Protein AF-A0A453AW70-F1 (afdb_monomer_lite)

Sequence (95 aa):
AAKVLQLRSADGKVLVAPAWDYRPTAAQSLPLEMRVPSRALERVLQYWTKHSLAKATGESRGSLARWDADFHRRLEEDGLAKEVLQLLTKISSVL

Radius of gyration: 13.95 Å; chains: 1; bounding box: 25×37×32 Å

Organism: Aegilops tauschii subsp. strangulata (NCBI:txid200361)

Foldseek 3Di:
DFDWAWAAEPVGDIDIAGCVPPDPDPVPPDHHYDDHHPVLVVLLRVLVVVVVVCVVVVPDPVVNVVVVVVSLVVCVVVVNNVVNVVVNVVVVVVD

pLDDT: mean 82.93, std 14.59, range [46.41, 97.69]

Structure (mmCIF, N/CA/C/O backbone):
data_AF-A0A453AW70-F1
#
_entry.id   AF-A0A453AW70-F1
#
loop_
_atom_site.group_PDB
_atom_site.id
_atom_site.type_symbol
_atom_site.label_atom_id
_atom_site.label_alt_id
_atom_site.label_comp_id
_atom_site.label_asym_id
_atom_site.label_entity_id
_atom_site.label_seq_id
_atom_site.pdbx_PDB_ins_code
_atom_site.Cartn_x
_atom_site.Cartn_y
_atom_site.Cartn_z
_atom_site.occupancy
_atom_site.B_iso_or_equiv
_atom_site.auth_seq_id
_atom_site.auth_comp_id
_atom_site.auth_asym_id
_atom_site.auth_atom_id
_atom_site.pdbx_PDB_model_num
ATOM 1 N N . ALA A 1 1 ? -5.952 -21.588 -2.787 1.00 47.44 1 ALA A N 1
ATOM 2 C CA . ALA A 1 1 ? -6.785 -20.401 -2.509 1.00 47.44 1 ALA A CA 1
ATOM 3 C C . ALA A 1 1 ? -5.866 -19.236 -2.172 1.00 47.44 1 ALA A C 1
ATOM 5 O O . ALA A 1 1 ? -5.021 -19.404 -1.296 1.00 47.44 1 ALA A O 1
ATOM 6 N N . ALA A 1 2 ? -5.973 -18.110 -2.883 1.00 50.09 2 ALA A N 1
ATOM 7 C CA . ALA A 1 2 ? -5.257 -16.894 -2.509 1.00 50.09 2 ALA A CA 1
ATOM 8 C C . ALA A 1 2 ? -5.765 -16.460 -1.129 1.00 50.09 2 ALA A C 1
ATOM 10 O O 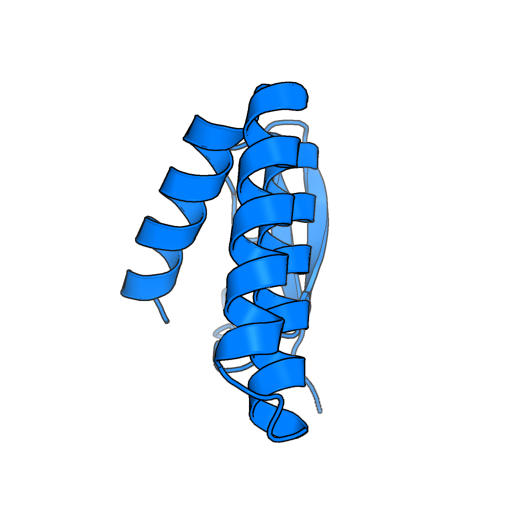. ALA A 1 2 ? -6.959 -16.218 -0.955 1.00 50.09 2 ALA A O 1
ATOM 11 N N . LYS A 1 3 ? -4.884 -16.464 -0.127 1.00 70.44 3 LYS A N 1
ATOM 12 C CA . LYS A 1 3 ? -5.225 -15.949 1.197 1.00 70.44 3 LYS A CA 1
ATOM 13 C C . LYS A 1 3 ? -5.171 -14.428 1.110 1.00 70.44 3 LYS A C 1
ATOM 15 O O . LYS A 1 3 ? -4.265 -13.876 0.492 1.00 70.44 3 LYS A O 1
ATOM 20 N N . VAL A 1 4 ? -6.175 -13.767 1.663 1.00 75.00 4 VAL A N 1
ATOM 21 C CA . VAL A 1 4 ? -6.226 -12.308 1.756 1.00 75.00 4 VAL A CA 1
ATOM 22 C C . VAL A 1 4 ? -5.751 -11.877 3.138 1.00 75.00 4 VAL A C 1
ATOM 24 O O . VAL A 1 4 ? -5.938 -12.603 4.114 1.00 75.00 4 VAL A O 1
ATOM 27 N N . LEU A 1 5 ? -5.129 -10.707 3.213 1.00 80.19 5 LEU A N 1
ATOM 28 C CA . LEU A 1 5 ? -4.708 -10.049 4.441 1.00 80.19 5 LEU A CA 1
ATOM 29 C C . LEU A 1 5 ? -5.630 -8.853 4.690 1.00 80.19 5 LEU A C 1
ATOM 31 O O . LEU A 1 5 ? -5.828 -8.027 3.801 1.00 80.19 5 LEU A O 1
ATOM 35 N N . GLN A 1 6 ? -6.198 -8.757 5.889 1.00 85.31 6 GLN A N 1
ATOM 36 C CA . GLN A 1 6 ? -7.001 -7.607 6.302 1.00 85.31 6 GLN A CA 1
ATOM 37 C C . GLN A 1 6 ? -6.127 -6.637 7.095 1.00 85.31 6 GLN A C 1
ATOM 39 O O . GLN A 1 6 ? -5.440 -7.053 8.022 1.00 85.31 6 GLN A O 1
ATOM 44 N N . LEU A 1 7 ? -6.159 -5.355 6.739 1.00 86.56 7 LEU A N 1
ATOM 45 C CA . LEU A 1 7 ? -5.391 -4.279 7.363 1.00 86.56 7 LEU A CA 1
ATOM 46 C C . LEU A 1 7 ? -6.365 -3.239 7.911 1.00 86.56 7 LEU A C 1
ATOM 48 O O . LEU A 1 7 ? -7.106 -2.648 7.129 1.00 86.56 7 LEU A O 1
ATOM 52 N N . ARG A 1 8 ? -6.388 -2.998 9.224 1.00 89.88 8 ARG A N 1
ATOM 53 C CA . ARG A 1 8 ? -7.223 -1.939 9.811 1.00 89.88 8 ARG A CA 1
ATOM 54 C C . ARG A 1 8 ? -6.414 -0.663 9.962 1.00 89.88 8 ARG A C 1
ATOM 56 O O . ARG A 1 8 ? -5.398 -0.672 10.638 1.00 89.88 8 ARG A O 1
ATOM 63 N N . SER A 1 9 ? -6.861 0.420 9.348 1.00 91.62 9 SER A N 1
ATOM 64 C CA . SER A 1 9 ? -6.252 1.741 9.464 1.00 91.62 9 SER A CA 1
ATOM 65 C C . SER A 1 9 ? -6.551 2.421 10.803 1.00 91.62 9 SER A C 1
ATOM 67 O O . SER A 1 9 ? -7.478 2.040 11.517 1.00 91.62 9 SER A O 1
ATOM 69 N N . ALA A 1 10 ? -5.812 3.488 11.110 1.00 90.25 10 ALA A N 1
ATOM 70 C CA . ALA A 1 10 ? -6.005 4.288 12.320 1.00 90.25 10 ALA A CA 1
ATOM 71 C C . ALA A 1 10 ? -7.378 4.985 12.371 1.00 90.25 10 ALA A C 1
ATOM 73 O O . ALA A 1 10 ? -7.926 5.190 13.449 1.00 90.25 10 ALA A O 1
ATOM 74 N N . ASP A 1 11 ? -7.954 5.314 11.212 1.00 92.69 11 ASP A N 1
ATOM 75 C CA . ASP A 1 11 ? -9.324 5.822 11.055 1.00 92.69 11 ASP A CA 1
ATOM 76 C C . ASP A 1 11 ? -10.390 4.704 11.054 1.00 92.69 11 ASP A C 1
ATOM 78 O O . ASP A 1 11 ? -11.558 4.958 10.776 1.00 92.69 11 ASP A O 1
ATOM 82 N N . GLY A 1 12 ? -10.009 3.460 11.374 1.00 89.81 12 GLY A N 1
ATOM 83 C CA . GLY A 1 12 ? -10.917 2.326 11.568 1.00 89.81 12 GLY A CA 1
ATOM 84 C C . GLY A 1 12 ? -11.360 1.614 10.287 1.00 89.81 12 GLY A C 1
ATOM 85 O O . GLY A 1 12 ? -12.104 0.634 10.359 1.00 89.81 12 GLY A O 1
ATOM 86 N N . LYS A 1 13 ? -10.895 2.054 9.112 1.00 93.19 13 LYS A N 1
ATOM 87 C CA . LYS A 1 13 ? -11.221 1.431 7.824 1.00 93.19 13 LYS A CA 1
ATOM 88 C C . LYS A 1 13 ? -10.412 0.151 7.637 1.00 93.19 13 LYS A C 1
ATOM 90 O O . LYS A 1 13 ? -9.199 0.130 7.819 1.00 93.19 13 LYS A O 1
ATOM 95 N N . VAL A 1 14 ? -11.078 -0.924 7.226 1.00 90.19 14 VAL A N 1
ATOM 96 C CA . VAL A 1 14 ? -10.414 -2.193 6.903 1.00 90.19 14 VAL A CA 1
ATOM 97 C C . VAL A 1 14 ? -10.176 -2.275 5.400 1.00 90.19 14 VAL A C 1
ATOM 99 O O . VAL A 1 14 ? -11.115 -2.204 4.610 1.00 90.19 14 VAL A O 1
ATOM 102 N N . LEU A 1 15 ? -8.914 -2.434 5.012 1.00 88.88 15 LEU A N 1
ATOM 103 C CA . LEU A 1 15 ? -8.482 -2.679 3.641 1.00 88.88 15 LEU A CA 1
ATOM 104 C C . LEU A 1 15 ? -8.099 -4.145 3.465 1.00 88.88 15 LEU A C 1
ATOM 106 O O . LEU A 1 15 ? -7.580 -4.777 4.384 1.00 88.88 15 LEU A O 1
ATOM 110 N N . VAL A 1 16 ? -8.345 -4.682 2.274 1.00 85.56 16 VAL A N 1
ATOM 111 C CA . VAL A 1 16 ? -8.016 -6.068 1.931 1.00 85.56 16 VAL A CA 1
ATOM 112 C C . VAL A 1 16 ? -6.870 -6.068 0.931 1.00 85.56 16 VAL A C 1
ATOM 114 O O . VAL A 1 16 ? -6.963 -5.456 -0.130 1.00 85.56 16 VAL A O 1
ATOM 117 N N . ALA A 1 17 ? -5.795 -6.765 1.278 1.00 79.12 17 ALA A N 1
ATOM 118 C CA . ALA A 1 17 ? -4.618 -6.951 0.449 1.00 79.12 17 ALA A CA 1
ATOM 119 C C . ALA A 1 17 ? -4.488 -8.424 0.037 1.00 79.12 17 ALA A C 1
ATOM 121 O O . ALA A 1 17 ? -4.870 -9.315 0.803 1.00 79.12 17 ALA A O 1
ATOM 122 N N . PRO A 1 18 ? -3.914 -8.730 -1.133 1.00 75.00 18 PRO A N 1
ATOM 123 C CA . PRO A 1 18 ? -3.499 -10.093 -1.426 1.00 75.00 18 PRO A CA 1
ATOM 124 C C . PRO A 1 18 ? -2.333 -10.451 -0.496 1.00 75.00 18 PRO A C 1
ATOM 126 O O . PRO A 1 18 ? -1.416 -9.652 -0.313 1.00 75.00 18 PRO A O 1
ATOM 129 N N . ALA A 1 19 ? -2.348 -11.637 0.111 1.00 70.56 19 ALA A N 1
ATOM 130 C CA . ALA A 1 19 ? -1.325 -12.032 1.078 1.00 70.56 19 ALA A CA 1
ATOM 131 C C . ALA A 1 19 ? -0.072 -12.610 0.389 1.00 70.56 19 ALA A C 1
ATOM 133 O O . ALA A 1 19 ? 0.425 -13.636 0.826 1.00 70.56 19 ALA A O 1
ATOM 134 N N . TRP A 1 20 ? 0.378 -11.981 -0.708 1.00 63.28 20 TRP A N 1
ATOM 135 C CA . TRP A 1 20 ? 1.318 -12.467 -1.737 1.00 63.28 20 TRP A CA 1
ATOM 136 C C . TRP A 1 20 ? 2.363 -13.503 -1.278 1.00 63.28 20 TRP A C 1
ATOM 138 O O . TRP A 1 20 ? 2.473 -14.533 -1.934 1.00 63.28 20 TRP A O 1
ATOM 148 N N . ASP A 1 21 ? 3.011 -13.306 -0.125 1.00 57.25 21 ASP A N 1
ATOM 149 C CA . ASP A 1 21 ? 3.822 -14.332 0.559 1.00 57.25 21 ASP A CA 1
ATOM 150 C C . ASP A 1 21 ? 3.497 -14.494 2.062 1.00 57.25 21 ASP A C 1
ATOM 152 O O . ASP A 1 21 ? 3.916 -15.453 2.716 1.00 57.25 21 ASP A O 1
ATOM 156 N N . TYR A 1 22 ? 2.682 -13.597 2.620 1.00 58.34 22 TYR A N 1
ATOM 157 C CA . TYR A 1 22 ? 2.258 -13.650 4.011 1.00 58.34 22 TYR A CA 1
ATOM 158 C C . TYR A 1 22 ? 1.211 -14.744 4.215 1.00 58.34 22 TYR A C 1
ATOM 160 O O . TYR A 1 22 ? 0.116 -14.705 3.653 1.00 58.34 22 TYR A O 1
ATOM 168 N N . ARG A 1 23 ? 1.490 -15.724 5.072 1.00 57.22 23 ARG A N 1
ATOM 169 C CA . ARG A 1 23 ? 0.466 -16.686 5.486 1.00 57.22 23 ARG A CA 1
ATOM 170 C C . ARG A 1 23 ? -0.120 -16.235 6.816 1.00 57.22 23 ARG A C 1
ATOM 172 O O . ARG A 1 23 ? 0.527 -16.469 7.833 1.00 57.22 23 ARG A O 1
ATOM 179 N N . PRO A 1 24 ? -1.336 -15.649 6.843 1.00 55.97 24 PRO A N 1
ATOM 180 C CA . PRO A 1 24 ? -1.979 -15.375 8.114 1.00 55.97 24 PRO A CA 1
ATOM 181 C C . PRO A 1 24 ? -2.150 -16.702 8.856 1.00 55.97 24 PRO A C 1
ATOM 183 O O . PRO A 1 24 ? -2.768 -17.649 8.347 1.00 55.97 24 PRO A O 1
ATOM 186 N N . THR A 1 25 ? -1.525 -16.799 10.028 1.00 58.38 25 THR A N 1
ATOM 187 C CA . THR A 1 25 ? -1.716 -17.918 10.954 1.00 58.38 25 THR A CA 1
ATOM 188 C C . THR A 1 25 ? -3.197 -17.960 11.332 1.00 58.38 25 THR A C 1
ATOM 190 O O . THR A 1 25 ? -3.834 -16.915 11.393 1.00 58.38 25 THR A O 1
ATOM 193 N N . ALA A 1 26 ? -3.776 -19.132 11.607 1.00 54.25 26 ALA A N 1
ATOM 194 C CA . ALA A 1 26 ? -5.211 -19.258 11.915 1.00 54.25 26 ALA A CA 1
ATOM 195 C C . ALA A 1 26 ? -5.690 -18.385 13.105 1.00 54.25 26 ALA A C 1
ATOM 197 O O . ALA A 1 26 ? -6.880 -18.122 13.228 1.00 54.25 26 ALA A O 1
ATOM 198 N N . ALA A 1 27 ? -4.763 -17.899 13.939 1.00 50.72 27 ALA A N 1
ATOM 199 C CA . ALA A 1 27 ? -5.000 -16.938 15.018 1.00 50.72 27 ALA A CA 1
ATOM 200 C C . ALA A 1 27 ? -5.104 -15.458 14.565 1.00 50.72 27 ALA A C 1
ATOM 202 O O . ALA A 1 27 ? -5.426 -14.596 15.374 1.00 50.72 27 ALA A O 1
ATOM 203 N N . GLN A 1 28 ? -4.831 -15.144 13.295 1.00 58.41 28 GL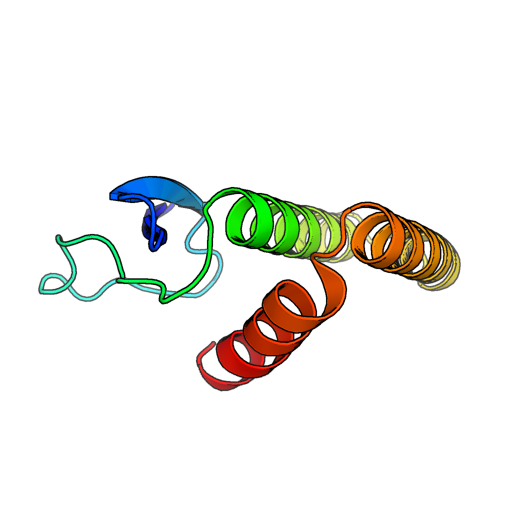N A N 1
ATOM 204 C CA . GLN A 1 28 ? -4.873 -13.794 12.711 1.00 58.41 28 GLN A CA 1
ATOM 205 C C . GLN A 1 28 ? -6.155 -13.541 11.905 1.00 58.41 28 GLN A C 1
ATOM 207 O O . GLN A 1 28 ? -6.151 -12.867 10.879 1.00 58.41 28 GLN A O 1
ATOM 212 N N . SER A 1 29 ? -7.275 -14.094 12.360 1.00 57.88 29 SER A N 1
ATOM 213 C CA . SER A 1 29 ? -8.617 -13.808 11.836 1.00 57.88 29 SER A CA 1
ATOM 214 C C . SER A 1 29 ? -9.091 -12.374 12.126 1.00 57.88 29 SER A C 1
ATOM 216 O O . SER A 1 29 ? -10.165 -11.984 11.677 1.00 57.88 29 SER A O 1
ATOM 218 N N . LEU A 1 30 ? -8.297 -11.589 12.859 1.00 70.94 30 LEU A N 1
ATOM 219 C CA . LEU A 1 30 ? -8.506 -10.164 13.085 1.00 70.94 30 LEU A CA 1
ATOM 220 C C . LEU A 1 30 ? -7.666 -9.341 12.094 1.00 70.94 30 LEU A C 1
ATOM 222 O O . LEU A 1 30 ? -6.530 -9.727 11.804 1.00 70.94 30 LEU A O 1
ATOM 226 N N . PRO A 1 31 ? -8.181 -8.199 11.602 1.00 76.81 31 PRO A N 1
ATOM 227 C CA . PRO A 1 31 ? -7.389 -7.271 10.808 1.00 76.81 31 PRO A CA 1
ATOM 228 C C . PRO A 1 31 ? -6.085 -6.893 11.516 1.00 76.81 31 PRO A C 1
ATOM 230 O O . PRO A 1 31 ? -6.079 -6.610 12.713 1.00 76.81 31 PRO A O 1
ATOM 233 N N . LEU A 1 32 ? -4.983 -6.848 10.772 1.00 80.88 32 LEU A N 1
ATOM 234 C CA . LEU A 1 32 ? -3.717 -6.340 11.276 1.00 80.88 32 LEU A CA 1
ATOM 235 C C . LEU A 1 32 ? -3.851 -4.832 11.508 1.00 80.88 32 LEU A C 1
ATOM 237 O O . LEU A 1 32 ? -4.065 -4.068 10.564 1.00 80.88 32 LEU A O 1
ATOM 241 N N . GLU A 1 33 ? -3.746 -4.422 12.768 1.00 85.38 33 GLU A N 1
ATOM 242 C CA . GLU A 1 33 ? -3.868 -3.026 13.185 1.00 85.38 33 GLU A CA 1
ATOM 243 C C . GLU A 1 33 ? -2.691 -2.194 12.659 1.00 85.38 33 GLU A C 1
ATOM 245 O O . GLU A 1 33 ? -1.524 -2.426 12.985 1.00 85.38 33 GLU A O 1
ATOM 250 N N . MET A 1 34 ? -3.009 -1.185 11.859 1.00 83.75 34 MET A N 1
ATOM 251 C CA . MET A 1 34 ? -2.074 -0.264 11.237 1.00 83.75 34 MET A CA 1
ATOM 252 C C . MET A 1 34 ? -2.236 1.117 11.864 1.00 83.75 34 MET A C 1
ATOM 254 O O . MET A 1 34 ? -3.297 1.731 11.812 1.00 83.75 34 MET A O 1
ATOM 258 N N . ARG A 1 35 ? -1.149 1.657 12.423 1.00 86.62 35 ARG A N 1
ATOM 259 C CA . ARG A 1 35 ? -1.128 2.984 13.072 1.00 86.62 35 ARG A CA 1
ATOM 260 C C . ARG A 1 35 ? -1.048 4.147 12.074 1.00 86.62 35 ARG A C 1
ATOM 262 O O . ARG A 1 35 ? -0.373 5.137 12.334 1.00 86.62 35 ARG A O 1
ATOM 269 N N . VAL A 1 36 ? -1.674 3.997 10.913 1.00 86.94 36 VAL A N 1
ATOM 270 C CA . VAL A 1 36 ? -1.588 4.940 9.793 1.00 86.94 36 VAL A CA 1
ATOM 271 C C . VAL A 1 36 ? -2.965 5.181 9.172 1.00 86.94 36 VAL A C 1
ATOM 273 O O . VAL A 1 36 ? -3.818 4.290 9.232 1.00 86.94 36 VAL A O 1
ATOM 276 N N . PRO A 1 37 ? -3.206 6.357 8.566 1.00 91.81 37 PRO A N 1
ATOM 277 C CA . PRO A 1 37 ? -4.467 6.645 7.892 1.00 91.81 37 PRO A CA 1
ATOM 278 C C . PRO A 1 37 ? -4.736 5.686 6.729 1.00 91.81 37 PRO A C 1
ATOM 280 O O . PRO A 1 37 ? -3.811 5.240 6.046 1.00 91.81 37 PRO A O 1
ATOM 283 N N . SER A 1 38 ? -6.010 5.434 6.441 1.00 93.06 38 SER A N 1
ATOM 284 C CA . SER A 1 38 ? -6.438 4.571 5.337 1.00 93.06 38 SER A CA 1
ATOM 285 C C . SER A 1 38 ? -5.864 4.998 3.988 1.00 93.06 38 SER A C 1
ATOM 287 O O . SER A 1 38 ? -5.401 4.148 3.234 1.00 93.06 38 SER A O 1
ATOM 289 N N . ARG A 1 39 ? -5.784 6.307 3.722 1.00 93.94 39 ARG A N 1
ATOM 290 C CA . ARG A 1 39 ? -5.174 6.856 2.498 1.00 93.94 39 ARG A CA 1
ATOM 291 C C . ARG A 1 39 ? -3.704 6.462 2.337 1.00 93.94 39 ARG A C 1
ATOM 293 O O . ARG A 1 39 ? -3.274 6.155 1.231 1.00 93.94 39 ARG A O 1
ATOM 300 N N . ALA A 1 40 ? -2.934 6.430 3.425 1.00 92.31 40 ALA A N 1
ATOM 301 C CA . ALA A 1 40 ? -1.543 5.981 3.379 1.00 92.31 40 ALA A CA 1
ATOM 302 C C . ALA A 1 40 ? -1.465 4.476 3.073 1.00 92.31 40 ALA A C 1
ATOM 304 O O . ALA A 1 40 ? -0.666 4.049 2.242 1.00 92.31 40 ALA A O 1
ATOM 305 N N . LEU A 1 41 ? -2.342 3.668 3.680 1.00 90.44 41 LEU A N 1
ATOM 306 C CA . LEU A 1 41 ? -2.412 2.234 3.385 1.00 90.44 41 LEU A CA 1
ATOM 307 C C . LEU A 1 41 ? -2.795 1.954 1.932 1.00 90.44 41 LEU A C 1
ATOM 309 O O . LEU A 1 41 ? -2.182 1.097 1.306 1.00 90.44 41 LEU A O 1
ATOM 313 N N . GLU A 1 42 ? -3.749 2.691 1.365 1.00 92.56 42 GLU A N 1
ATOM 314 C CA . GLU A 1 42 ? -4.126 2.566 -0.051 1.00 92.56 42 GLU A CA 1
ATOM 315 C C . GLU A 1 42 ? -2.923 2.786 -0.977 1.00 92.56 42 GLU A C 1
ATOM 317 O O . GLU A 1 42 ? -2.716 2.021 -1.921 1.00 92.56 42 GLU A O 1
ATOM 322 N N . ARG A 1 43 ? -2.078 3.780 -0.673 1.00 94.38 43 ARG A N 1
ATOM 323 C CA . ARG A 1 43 ? -0.845 4.044 -1.429 1.00 94.38 43 ARG A CA 1
ATOM 324 C C . ARG A 1 43 ? 0.176 2.916 -1.296 1.00 94.38 43 ARG A C 1
ATOM 326 O O . ARG A 1 43 ? 0.761 2.512 -2.297 1.00 94.38 43 ARG A O 1
ATOM 333 N N . VAL A 1 44 ? 0.352 2.362 -0.097 1.00 89.88 44 VAL A N 1
ATOM 334 C CA . VAL A 1 44 ? 1.220 1.190 0.122 1.00 89.88 44 VAL A CA 1
ATOM 335 C C . VAL A 1 44 ? 0.742 -0.012 -0.701 1.00 89.88 44 VAL A C 1
ATOM 337 O O . VAL A 1 44 ? 1.543 -0.657 -1.376 1.00 89.88 44 VAL A O 1
ATOM 340 N N . LEU A 1 45 ? -0.568 -0.279 -0.716 1.00 88.38 45 LEU A N 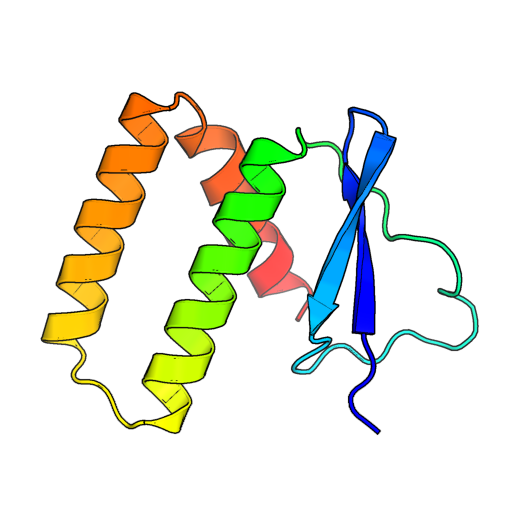1
ATOM 341 C CA . LEU A 1 45 ? -1.143 -1.371 -1.508 1.00 88.38 45 LEU A CA 1
ATOM 342 C C . LEU A 1 45 ? -0.965 -1.155 -3.015 1.00 88.38 45 LEU A C 1
ATOM 344 O O . LEU A 1 45 ? -0.687 -2.112 -3.745 1.00 88.38 45 LEU A O 1
ATOM 348 N N . GLN A 1 46 ? -1.085 0.089 -3.483 1.00 92.12 46 GLN A N 1
ATOM 349 C CA . GLN A 1 46 ? -0.810 0.447 -4.873 1.00 92.12 46 GLN A CA 1
ATOM 350 C C . GLN A 1 46 ? 0.648 0.148 -5.247 1.00 92.12 46 GLN A C 1
ATOM 352 O O . GLN A 1 46 ? 0.886 -0.490 -6.275 1.00 92.12 46 GLN A O 1
ATOM 357 N N . TYR A 1 47 ? 1.602 0.558 -4.406 1.00 91.12 47 TYR A N 1
ATOM 358 C CA . TYR A 1 47 ? 3.028 0.296 -4.610 1.00 91.12 47 TYR A CA 1
ATOM 359 C C . TYR A 1 47 ? 3.310 -1.202 -4.747 1.00 91.12 47 TYR A C 1
ATOM 361 O O . TYR A 1 47 ? 3.873 -1.643 -5.750 1.00 91.12 47 TYR A O 1
ATOM 369 N N . TRP A 1 48 ? 2.835 -2.015 -3.802 1.00 87.06 48 TRP A N 1
ATOM 370 C CA . TRP A 1 48 ? 3.045 -3.462 -3.862 1.00 87.06 48 TRP A CA 1
ATOM 371 C C . TRP A 1 48 ? 2.398 -4.121 -5.066 1.00 87.06 48 TRP A C 1
ATOM 373 O O . TRP A 1 48 ? 3.009 -4.994 -5.681 1.00 87.06 48 TRP A O 1
ATOM 383 N N . THR A 1 49 ? 1.175 -3.720 -5.413 1.00 87.62 49 THR A N 1
ATOM 384 C CA . THR A 1 49 ? 0.474 -4.282 -6.573 1.00 87.62 49 THR A CA 1
ATOM 385 C C . THR A 1 49 ? 1.258 -3.997 -7.849 1.00 87.62 49 THR A C 1
ATOM 387 O O . THR A 1 49 ? 1.479 -4.905 -8.650 1.00 87.62 49 THR A O 1
ATOM 390 N N . LYS A 1 50 ? 1.751 -2.763 -8.011 1.00 91.94 50 LYS A N 1
ATOM 391 C CA . LYS A 1 50 ? 2.572 -2.377 -9.159 1.00 91.94 50 LYS A CA 1
ATOM 392 C C . LYS A 1 50 ? 3.883 -3.161 -9.217 1.00 91.94 50 LYS A C 1
ATOM 394 O O . LYS A 1 50 ? 4.206 -3.694 -10.275 1.00 91.94 50 LYS A O 1
ATOM 399 N N . HIS A 1 51 ? 4.612 -3.271 -8.107 1.00 89.06 51 HIS A N 1
ATOM 400 C CA . HIS A 1 51 ? 5.895 -3.988 -8.055 1.00 89.06 51 HIS A CA 1
ATOM 401 C C . HIS A 1 51 ? 5.737 -5.499 -8.262 1.00 89.06 51 HIS A C 1
ATOM 403 O O . HIS A 1 51 ? 6.525 -6.111 -8.983 1.00 89.06 51 HIS A O 1
ATOM 409 N N . SER A 1 52 ? 4.677 -6.097 -7.712 1.00 84.75 52 SER A N 1
ATOM 410 C CA . SER A 1 52 ? 4.354 -7.515 -7.923 1.00 84.75 52 SER A CA 1
ATOM 411 C C . SER A 1 52 ? 4.002 -7.794 -9.383 1.00 84.75 52 SER A C 1
ATOM 413 O O . SER A 1 52 ? 4.485 -8.768 -9.961 1.00 84.75 52 SER A O 1
ATOM 415 N N . LEU A 1 53 ? 3.210 -6.913 -10.005 1.00 87.94 53 LEU A N 1
ATOM 416 C CA . LEU A 1 53 ? 2.868 -7.025 -11.419 1.00 87.94 53 LEU A CA 1
ATOM 417 C C . LEU A 1 53 ? 4.105 -6.853 -12.304 1.00 87.94 53 LEU A C 1
ATOM 419 O O . LEU A 1 53 ? 4.335 -7.687 -13.170 1.00 87.94 53 LEU A O 1
ATOM 423 N N . ALA A 1 54 ? 4.932 -5.839 -12.044 1.00 89.88 54 ALA A N 1
ATOM 424 C CA . ALA A 1 54 ? 6.171 -5.597 -12.780 1.00 89.88 54 ALA A CA 1
ATOM 425 C C . ALA A 1 54 ? 7.105 -6.817 -12.744 1.00 89.88 54 ALA A C 1
ATOM 427 O O . ALA A 1 54 ? 7.656 -7.210 -13.775 1.00 89.88 54 ALA A O 1
ATOM 428 N N . LYS A 1 55 ? 7.230 -7.462 -11.574 1.00 86.00 55 LYS A N 1
ATOM 429 C CA . LYS A 1 55 ? 7.976 -8.717 -11.408 1.00 86.00 55 LYS A CA 1
ATOM 430 C C . LYS A 1 55 ? 7.365 -9.855 -12.230 1.00 86.00 55 LYS A C 1
ATOM 432 O O . LYS A 1 55 ? 8.104 -10.586 -12.882 1.00 86.00 55 LYS A O 1
ATOM 437 N N . ALA A 1 56 ? 6.040 -10.002 -12.215 1.00 86.69 56 ALA A N 1
ATOM 438 C CA . ALA A 1 56 ? 5.339 -11.067 -12.933 1.00 86.69 56 ALA A CA 1
ATOM 439 C C .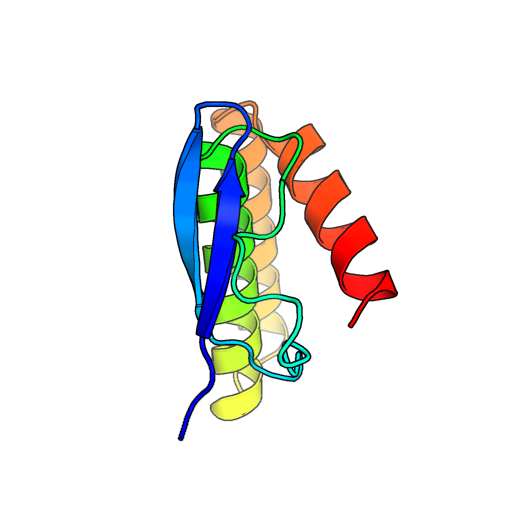 ALA A 1 56 ? 5.375 -10.897 -14.461 1.00 86.69 56 ALA A C 1
ATOM 441 O O . ALA A 1 56 ? 5.457 -11.886 -15.184 1.00 86.69 56 ALA A O 1
ATOM 442 N N . THR A 1 57 ? 5.328 -9.661 -14.962 1.00 89.88 57 THR A N 1
ATOM 443 C CA . THR A 1 57 ? 5.311 -9.362 -16.402 1.00 89.88 57 THR A CA 1
ATOM 444 C C . THR A 1 57 ? 6.698 -9.108 -16.989 1.00 89.88 57 THR A C 1
ATOM 446 O O . THR A 1 57 ? 6.806 -8.847 -18.184 1.00 89.88 57 THR A O 1
ATOM 449 N N . GLY A 1 58 ? 7.755 -9.126 -16.170 1.00 91.50 58 GLY A N 1
ATOM 450 C CA . GLY A 1 58 ? 9.110 -8.785 -16.608 1.00 91.50 58 GLY A CA 1
ATOM 451 C C . GLY A 1 58 ? 9.244 -7.329 -17.070 1.00 91.50 58 GLY A C 1
ATOM 452 O O . GLY A 1 58 ? 9.988 -7.044 -18.008 1.00 91.50 58 GLY A O 1
ATOM 453 N N . GLU A 1 59 ? 8.503 -6.404 -16.449 1.00 93.75 59 GLU A N 1
ATOM 454 C CA . GLU A 1 59 ? 8.584 -4.981 -16.783 1.00 93.75 59 GLU A CA 1
ATOM 455 C C . GLU A 1 59 ? 10.018 -4.457 -16.606 1.00 93.75 59 GLU A C 1
ATOM 457 O O . GLU A 1 59 ? 10.738 -4.818 -15.672 1.00 93.75 59 GLU A O 1
ATOM 462 N N . SER A 1 60 ? 10.448 -3.581 -17.519 1.00 92.94 60 SER A N 1
ATOM 463 C CA . SER A 1 60 ? 11.808 -3.051 -17.481 1.00 92.94 60 SER A CA 1
ATOM 464 C C . SER A 1 60 ? 12.053 -2.197 -16.234 1.00 92.94 60 SER A C 1
ATOM 466 O O . SER A 1 60 ? 11.214 -1.391 -15.822 1.00 92.94 60 SER A O 1
ATOM 468 N N . ARG A 1 61 ? 13.272 -2.296 -15.689 1.00 90.88 61 ARG A N 1
ATOM 469 C CA . ARG A 1 61 ? 13.716 -1.487 -14.541 1.00 90.88 61 ARG A CA 1
ATOM 470 C C . ARG A 1 61 ? 13.534 0.016 -14.771 1.00 90.88 61 ARG A C 1
ATOM 472 O O . ARG A 1 61 ? 13.148 0.725 -13.852 1.00 90.88 61 ARG A O 1
ATOM 479 N N . GLY A 1 62 ? 13.761 0.498 -15.995 1.00 94.94 62 GLY A N 1
ATOM 480 C CA . GLY A 1 62 ? 13.578 1.912 -16.338 1.00 94.94 62 GLY A CA 1
ATOM 481 C C . GLY A 1 62 ? 12.114 2.365 -16.322 1.00 94.94 62 GLY A C 1
ATOM 482 O O . GLY A 1 62 ? 11.832 3.492 -15.925 1.00 94.94 62 GLY A O 1
ATOM 483 N N . SER A 1 63 ? 11.175 1.501 -16.720 1.00 94.44 63 SER A N 1
ATOM 484 C CA . SER A 1 63 ? 9.739 1.801 -16.632 1.00 94.44 63 SER A CA 1
ATOM 485 C C . SER A 1 63 ? 9.275 1.865 -15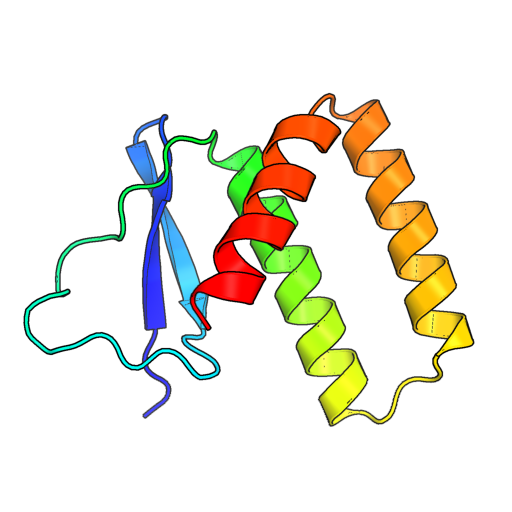.180 1.00 94.44 63 SER A C 1
ATOM 487 O O . SER A 1 63 ? 8.630 2.838 -14.784 1.00 94.44 63 SER A O 1
ATOM 489 N N . LEU A 1 64 ? 9.685 0.883 -14.373 1.00 94.31 64 LEU A N 1
ATOM 490 C CA . LEU A 1 64 ? 9.346 0.838 -12.955 1.00 94.31 64 LEU A CA 1
ATOM 491 C C . LEU A 1 64 ? 9.948 2.024 -12.185 1.00 94.31 64 LEU A C 1
ATOM 493 O O . LEU A 1 64 ? 9.235 2.669 -11.429 1.00 94.31 64 LEU A O 1
ATOM 497 N N . ALA A 1 65 ? 11.201 2.400 -12.463 1.00 94.88 65 ALA A N 1
ATOM 498 C CA . ALA A 1 65 ? 11.851 3.545 -11.821 1.00 94.88 65 ALA A CA 1
ATOM 499 C C . ALA A 1 65 ? 11.158 4.887 -12.122 1.00 94.88 65 ALA A C 1
ATOM 501 O O . ALA A 1 65 ? 11.033 5.734 -11.240 1.00 94.88 65 ALA A O 1
ATOM 502 N N . ARG A 1 66 ? 10.671 5.092 -13.357 1.00 97.19 66 ARG A N 1
ATOM 503 C CA . ARG A 1 66 ? 9.870 6.287 -13.685 1.00 97.19 66 ARG A CA 1
ATOM 504 C C . ARG A 1 66 ? 8.556 6.313 -12.915 1.00 97.19 66 ARG A C 1
ATOM 506 O O . ARG A 1 66 ? 8.135 7.375 -12.468 1.00 97.19 66 ARG A O 1
ATOM 513 N N . TRP A 1 67 ? 7.917 5.154 -12.775 1.00 96.81 67 TRP A N 1
ATOM 514 C CA . TRP A 1 67 ? 6.701 5.035 -11.983 1.00 96.81 67 TRP A CA 1
ATOM 515 C C . TRP A 1 67 ? 6.972 5.313 -10.500 1.00 96.81 67 TRP A C 1
ATOM 517 O O . TRP A 1 67 ? 6.213 6.060 -9.895 1.00 96.81 67 TRP A O 1
ATOM 527 N N . ASP A 1 68 ? 8.071 4.799 -9.939 1.00 95.94 68 ASP A N 1
ATOM 528 C CA . ASP A 1 68 ? 8.467 5.053 -8.547 1.00 95.94 68 ASP A CA 1
ATOM 529 C C . ASP A 1 68 ? 8.702 6.545 -8.280 1.00 95.94 68 ASP A C 1
ATOM 531 O O . ASP A 1 68 ? 8.257 7.066 -7.258 1.00 95.94 68 ASP A O 1
ATOM 535 N N . ALA A 1 69 ? 9.350 7.253 -9.211 1.00 96.62 69 ALA A N 1
ATOM 536 C CA . ALA A 1 69 ? 9.558 8.695 -9.103 1.00 96.62 69 ALA A CA 1
ATOM 537 C C . ALA A 1 69 ? 8.231 9.476 -9.125 1.00 96.62 69 ALA A C 1
ATOM 539 O O . ALA A 1 69 ? 8.017 10.355 -8.290 1.00 96.62 69 ALA A O 1
ATOM 540 N N . ASP A 1 70 ? 7.318 9.136 -10.043 1.00 97.69 70 ASP A N 1
ATOM 541 C CA . ASP A 1 70 ? 5.994 9.767 -10.101 1.00 97.69 70 ASP A CA 1
ATOM 542 C C . ASP A 1 70 ? 5.149 9.440 -8.862 1.00 97.69 70 ASP A C 1
ATOM 544 O O . ASP A 1 70 ? 4.466 10.309 -8.323 1.00 97.69 70 ASP A O 1
ATOM 548 N N . PHE A 1 71 ? 5.226 8.200 -8.378 1.00 96.19 71 PHE A N 1
ATOM 549 C CA . PHE A 1 71 ? 4.563 7.771 -7.156 1.00 96.19 71 PHE A CA 1
ATOM 550 C C . PHE A 1 71 ? 5.063 8.576 -5.954 1.00 96.19 71 PHE A C 1
ATOM 552 O O . PHE A 1 71 ? 4.240 9.130 -5.230 1.00 96.19 71 PHE A O 1
ATOM 559 N N . HIS A 1 72 ? 6.382 8.714 -5.781 1.00 95.12 72 HIS A N 1
ATOM 560 C CA . HIS A 1 72 ? 6.967 9.504 -4.696 1.00 95.12 72 HIS A CA 1
ATOM 561 C C . HIS A 1 72 ? 6.500 10.962 -4.750 1.00 95.12 72 HIS A C 1
ATOM 563 O O . HIS A 1 72 ? 5.983 11.466 -3.756 1.00 95.12 72 HIS A O 1
ATOM 569 N N . ARG A 1 73 ? 6.585 11.609 -5.919 1.00 96.81 73 ARG A N 1
ATOM 570 C CA . ARG A 1 73 ? 6.125 12.994 -6.104 1.00 96.81 73 ARG A CA 1
ATOM 571 C C . ARG A 1 73 ? 4.668 13.175 -5.664 1.00 96.81 73 ARG A C 1
ATOM 573 O O . ARG A 1 73 ? 4.353 14.106 -4.931 1.00 96.81 73 ARG A O 1
ATOM 580 N N . ARG A 1 74 ? 3.773 12.259 -6.053 1.00 96.56 74 ARG A N 1
ATOM 581 C CA . ARG A 1 74 ? 2.357 12.310 -5.639 1.00 96.56 74 ARG A CA 1
ATOM 582 C C . ARG A 1 74 ? 2.175 12.132 -4.133 1.00 96.56 74 ARG A C 1
ATOM 584 O O . ARG A 1 74 ? 1.273 12.728 -3.562 1.00 96.56 74 ARG A O 1
ATOM 591 N N . LEU A 1 75 ? 3.010 11.323 -3.478 1.00 96.1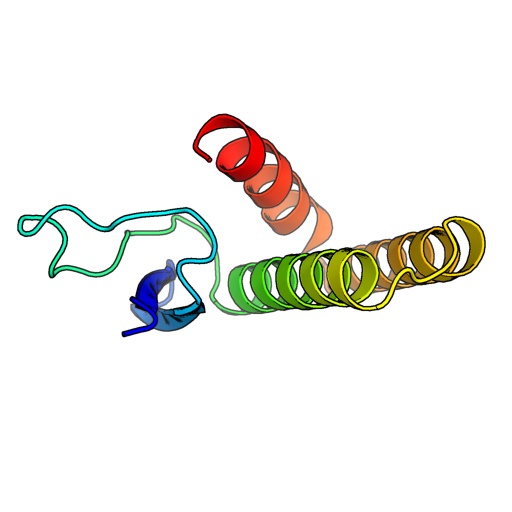2 75 LEU A N 1
ATOM 592 C CA . LEU A 1 75 ? 2.960 11.191 -2.020 1.00 96.12 75 LEU A CA 1
ATOM 593 C C . LEU A 1 75 ? 3.341 12.487 -1.306 1.00 96.12 75 LEU A C 1
ATOM 595 O O . LEU A 1 75 ? 2.778 12.774 -0.250 1.00 96.12 75 LEU A O 1
ATOM 599 N N . GLU A 1 76 ? 4.299 13.240 -1.845 1.00 95.81 76 GLU A N 1
ATOM 600 C CA . GLU A 1 76 ? 4.668 14.555 -1.314 1.00 95.81 76 GLU A CA 1
ATOM 601 C C . GLU A 1 76 ? 3.520 15.550 -1.492 1.00 95.81 76 GLU A C 1
ATOM 603 O O . GLU A 1 76 ? 3.140 16.215 -0.531 1.00 95.81 76 GLU A O 1
ATOM 608 N N . GLU A 1 77 ? 2.912 15.585 -2.682 1.00 96.25 77 GLU A N 1
ATOM 609 C CA . GLU A 1 77 ? 1.749 16.432 -2.990 1.00 96.25 77 GLU A CA 1
ATOM 610 C C . GLU A 1 77 ? 0.548 16.129 -2.085 1.00 96.25 77 GLU A C 1
ATOM 612 O O . GLU A 1 77 ? -0.131 17.042 -1.620 1.00 96.25 77 GLU A O 1
ATOM 617 N N . ASP A 1 78 ? 0.318 14.850 -1.785 1.00 93.62 78 ASP A N 1
ATOM 618 C CA . ASP A 1 78 ? -0.759 14.402 -0.902 1.00 93.62 78 ASP A CA 1
ATOM 619 C C . ASP A 1 78 ? -0.420 14.549 0.597 1.00 93.62 78 ASP A C 1
ATOM 621 O O . ASP A 1 78 ? -1.274 14.282 1.447 1.00 93.62 78 ASP A O 1
ATOM 625 N N . GLY A 1 79 ? 0.816 14.929 0.946 1.00 95.00 79 GLY A N 1
ATOM 626 C CA . GLY A 1 79 ? 1.284 15.017 2.332 1.00 95.00 79 GLY A CA 1
ATOM 627 C C . GLY A 1 79 ? 1.382 13.664 3.049 1.00 95.00 79 GLY A C 1
ATOM 628 O O . GLY A 1 79 ? 1.287 13.613 4.271 1.00 95.00 79 GLY A O 1
ATOM 629 N N . LEU A 1 80 ? 1.546 12.567 2.302 1.00 95.25 80 LEU A N 1
ATOM 630 C CA . LEU A 1 80 ? 1.565 11.181 2.800 1.00 95.25 80 LEU A CA 1
ATOM 631 C C . LEU A 1 80 ? 2.953 10.524 2.745 1.00 95.25 80 LEU A C 1
ATOM 633 O O . LEU A 1 80 ? 3.102 9.360 3.127 1.00 95.25 80 LEU A O 1
ATOM 637 N N . ALA A 1 81 ? 3.965 11.226 2.226 1.00 93.19 81 ALA A N 1
ATOM 638 C CA . ALA A 1 81 ? 5.292 10.663 1.975 1.00 93.19 81 ALA A CA 1
ATOM 639 C C . ALA A 1 81 ? 5.902 10.010 3.223 1.00 93.19 81 ALA A C 1
ATOM 641 O O . ALA A 1 81 ? 6.389 8.882 3.161 1.00 93.19 81 ALA A O 1
ATOM 642 N N . LYS A 1 82 ? 5.814 10.668 4.382 1.00 91.88 82 LYS A N 1
ATOM 643 C CA . LYS A 1 82 ? 6.393 10.158 5.628 1.00 91.88 82 LYS A CA 1
ATOM 644 C C . LYS A 1 82 ? 5.753 8.836 6.059 1.00 91.88 82 LYS A C 1
ATOM 646 O O . LYS A 1 82 ? 6.465 7.869 6.325 1.00 91.88 82 LYS A O 1
ATOM 651 N N . GLU A 1 83 ? 4.426 8.788 6.130 1.00 90.81 83 GLU A N 1
ATOM 652 C CA . GLU A 1 83 ? 3.659 7.622 6.570 1.00 90.81 83 GLU A CA 1
ATOM 653 C C . GLU A 1 83 ? 3.870 6.442 5.621 1.00 90.81 83 GLU A C 1
ATOM 655 O O . GLU A 1 83 ? 4.120 5.319 6.063 1.00 90.81 83 GLU A O 1
ATOM 660 N N . VAL A 1 84 ? 3.809 6.696 4.312 1.00 90.88 84 VAL A N 1
ATOM 661 C CA . VAL A 1 84 ? 3.914 5.649 3.291 1.00 90.88 84 VAL A CA 1
ATOM 662 C C . VAL A 1 84 ? 5.330 5.084 3.220 1.00 90.88 84 VAL A C 1
ATOM 664 O O . VAL A 1 84 ? 5.493 3.865 3.262 1.00 90.88 84 VAL A O 1
ATOM 667 N N . LEU A 1 85 ? 6.368 5.924 3.194 1.00 89.00 85 LEU A N 1
ATOM 668 C CA . LEU A 1 85 ? 7.758 5.449 3.153 1.00 89.00 85 LEU A CA 1
ATOM 669 C C . LEU A 1 85 ? 8.146 4.698 4.434 1.00 89.00 85 LEU A C 1
ATOM 671 O O . LEU A 1 85 ? 8.855 3.686 4.379 1.00 89.00 85 LEU A O 1
ATOM 675 N N . GLN A 1 86 ? 7.635 5.131 5.591 1.00 86.94 86 GLN A N 1
ATOM 676 C CA . GLN A 1 86 ? 7.836 4.411 6.846 1.00 86.94 86 GLN A CA 1
ATOM 677 C C . GLN A 1 86 ? 7.206 3.010 6.806 1.00 86.94 86 GLN A C 1
ATOM 679 O O . GLN A 1 86 ? 7.821 2.049 7.276 1.00 86.94 86 GLN A O 1
ATOM 684 N N . LEU A 1 87 ? 5.996 2.873 6.255 1.00 82.75 87 LEU A N 1
ATOM 685 C CA . LEU A 1 87 ? 5.323 1.579 6.113 1.00 82.75 87 LEU A CA 1
ATOM 686 C C . LEU A 1 87 ? 6.030 0.669 5.118 1.00 82.75 87 LEU A C 1
ATOM 688 O O . LEU A 1 87 ? 6.238 -0.501 5.427 1.00 82.75 87 LEU A O 1
ATOM 692 N N . LEU A 1 88 ? 6.425 1.197 3.956 1.00 82.88 88 LEU A N 1
ATOM 693 C CA . LEU A 1 88 ? 7.156 0.427 2.949 1.00 82.88 88 LEU A CA 1
ATOM 694 C C . LEU A 1 88 ? 8.442 -0.159 3.542 1.00 82.88 88 LEU A C 1
ATOM 696 O O . LEU A 1 88 ? 8.726 -1.339 3.345 1.00 82.88 88 LEU A O 1
ATOM 700 N N . THR A 1 89 ? 9.155 0.621 4.356 1.00 78.94 89 THR A N 1
ATOM 701 C CA . THR A 1 89 ? 10.371 0.165 5.043 1.00 78.94 89 THR A CA 1
ATOM 702 C C . THR A 1 89 ? 10.070 -0.901 6.100 1.00 78.94 89 THR A C 1
ATOM 704 O O . THR A 1 89 ? 10.727 -1.937 6.137 1.00 78.94 89 THR A O 1
ATOM 707 N N . LYS A 1 90 ? 9.057 -0.677 6.951 1.00 70.62 90 LYS A N 1
ATOM 708 C CA . LYS A 1 90 ? 8.677 -1.618 8.020 1.00 70.62 90 LYS A CA 1
ATOM 709 C C . LYS A 1 90 ? 8.169 -2.949 7.489 1.00 70.62 90 LYS A C 1
ATOM 711 O O . LYS A 1 90 ? 8.455 -3.983 8.073 1.00 70.62 90 LYS A O 1
ATOM 716 N N . ILE A 1 91 ? 7.382 -2.935 6.422 1.00 64.25 91 ILE A N 1
ATOM 717 C CA . ILE A 1 91 ? 6.752 -4.160 5.933 1.00 64.25 91 ILE A CA 1
ATOM 718 C C . ILE A 1 91 ? 7.745 -4.986 5.109 1.00 64.25 91 ILE A C 1
ATOM 720 O O . ILE A 1 91 ? 7.717 -6.208 5.199 1.00 64.25 91 ILE A O 1
ATOM 724 N N . SER A 1 92 ? 8.701 -4.340 4.432 1.00 61.00 92 SER A N 1
ATOM 725 C CA . SER A 1 92 ? 9.822 -5.035 3.778 1.00 61.00 92 SER A CA 1
ATOM 726 C C . SER A 1 92 ? 10.751 -5.766 4.759 1.00 61.00 92 SER A C 1
ATOM 728 O O . SER A 1 92 ? 11.590 -6.539 4.320 1.00 61.00 92 SER A O 1
ATOM 730 N N . SER A 1 93 ? 10.648 -5.512 6.072 1.00 48.38 93 SER A N 1
ATOM 731 C CA . SER A 1 93 ? 11.408 -6.242 7.098 1.00 48.38 93 SER A CA 1
ATOM 732 C C . SER A 1 93 ? 10.607 -7.354 7.785 1.00 48.38 93 SER A C 1
ATOM 734 O O . SER A 1 93 ? 11.153 -8.048 8.639 1.00 48.38 93 SER A O 1
ATOM 736 N N . VAL A 1 94 ? 9.302 -7.456 7.513 1.00 46.41 94 VAL A N 1
ATOM 737 C CA . VAL A 1 94 ? 8.378 -8.413 8.154 1.00 46.41 94 VAL A CA 1
ATOM 738 C C . VAL A 1 94 ? 7.949 -9.517 7.179 1.00 46.41 94 VAL A C 1
ATOM 740 O O . VAL A 1 94 ? 7.525 -10.585 7.622 1.00 46.41 94 VAL A O 1
ATOM 743 N N . LEU A 1 95 ? 8.071 -9.264 5.875 1.00 46.47 95 LEU A N 1
ATOM 744 C CA . LEU A 1 95 ? 7.860 -10.213 4.779 1.00 46.47 95 LEU A CA 1
ATOM 745 C C . LEU A 1 95 ? 9.204 -10.616 4.175 1.00 46.47 95 LEU A C 1
ATOM 747 O O . LEU A 1 95 ? 9.340 -11.811 3.837 1.00 46.47 95 LEU A O 1
#

Secondary structure (DSSP, 8-state):
-PPEEEEE-TTS-EEEEE-SS----TT--S-EE-SS-HHHHHHHHHHHHHHHHHHHHT--HHHHHHHHHHHHHHHHHTT-HHHHHHHHHHHTTT-